Protein AF-A0A290WS84-F1 (afdb_monomer_lite)

Structure (mmCIF, N/CA/C/O backbone):
data_AF-A0A290WS84-F1
#
_entry.id   AF-A0A290WS84-F1
#
loop_
_atom_site.group_PDB
_atom_site.id
_atom_site.type_symbol
_atom_site.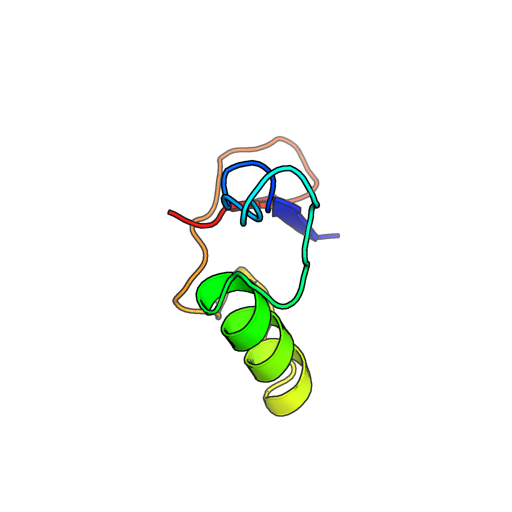label_atom_id
_atom_site.label_alt_id
_atom_site.label_comp_id
_atom_site.label_asym_id
_atom_site.label_entity_id
_atom_site.label_seq_id
_atom_site.pdbx_PDB_ins_code
_atom_site.Cartn_x
_atom_site.Cartn_y
_atom_site.Cartn_z
_atom_site.occupancy
_atom_site.B_iso_or_equiv
_atom_site.auth_seq_id
_atom_site.auth_comp_id
_atom_site.auth_asym_id
_atom_site.auth_atom_id
_atom_site.pdbx_PDB_model_num
ATOM 1 N N . MET A 1 1 ? -9.977 11.666 10.472 1.00 78.75 1 MET A N 1
ATOM 2 C CA . MET A 1 1 ? -9.638 11.829 9.045 1.00 78.75 1 MET A CA 1
ATOM 3 C C . MET A 1 1 ? -8.188 11.399 8.864 1.00 78.75 1 MET A C 1
ATOM 5 O O . MET A 1 1 ? -7.379 11.737 9.720 1.00 78.75 1 MET A O 1
ATOM 9 N N . GLU A 1 2 ? -7.886 10.594 7.846 1.00 86.81 2 GLU A N 1
ATOM 10 C CA . GLU A 1 2 ? -6.527 10.136 7.502 1.00 86.81 2 GLU A CA 1
ATOM 11 C C . GLU A 1 2 ? -6.282 10.458 6.027 1.00 86.81 2 GLU A C 1
ATOM 13 O O . GLU A 1 2 ? -7.225 10.395 5.238 1.00 86.81 2 GLU A O 1
ATOM 18 N N . LEU A 1 3 ? -5.047 10.806 5.670 1.00 88.88 3 LEU A N 1
ATOM 19 C CA . LEU A 1 3 ? -4.649 11.141 4.306 1.00 88.88 3 LEU A CA 1
ATOM 20 C C . LEU A 1 3 ? -3.472 10.245 3.898 1.00 88.88 3 LEU A C 1
ATOM 22 O O . LEU A 1 3 ? -2.532 10.061 4.673 1.00 88.88 3 LEU A O 1
ATOM 26 N N . VAL A 1 4 ? -3.567 9.649 2.709 1.00 87.50 4 VAL A N 1
ATOM 27 C CA . VAL A 1 4 ? -2.529 8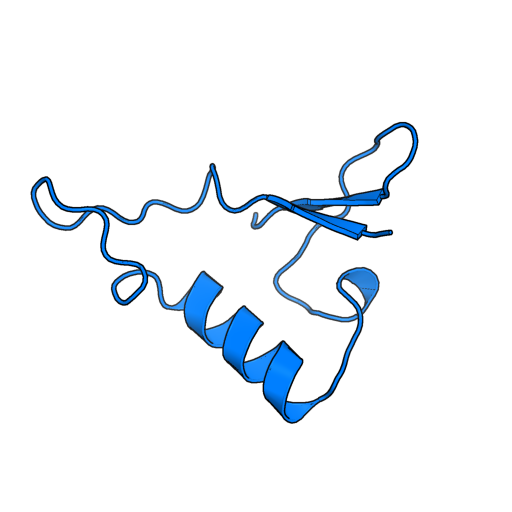.786 2.134 1.00 87.50 4 VAL A CA 1
ATOM 28 C C . VAL A 1 4 ? -1.885 9.529 0.970 1.00 87.50 4 VAL A C 1
ATOM 30 O O . VAL A 1 4 ? -2.561 9.845 -0.006 1.00 87.50 4 VAL A O 1
ATOM 33 N N . ASP A 1 5 ? -0.597 9.810 1.099 1.00 86.31 5 ASP A N 1
ATOM 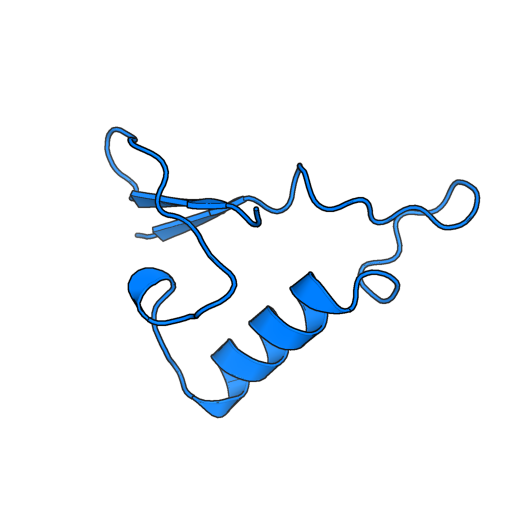34 C CA . ASP A 1 5 ? 0.256 10.406 0.085 1.00 86.31 5 ASP A CA 1
ATOM 35 C C . ASP A 1 5 ? 0.723 9.361 -0.920 1.00 86.31 5 ASP A C 1
ATOM 37 O O . ASP A 1 5 ? 1.401 8.397 -0.558 1.00 86.31 5 ASP A O 1
ATOM 41 N N . ALA A 1 6 ? 0.401 9.585 -2.188 1.00 83.62 6 ALA A N 1
ATOM 42 C CA . ALA A 1 6 ? 0.921 8.810 -3.306 1.00 83.62 6 ALA A CA 1
ATOM 43 C C . ALA A 1 6 ? 1.808 9.657 -4.238 1.00 83.62 6 ALA A C 1
ATOM 45 O O . ALA A 1 6 ? 2.117 9.217 -5.338 1.00 83.62 6 ALA A O 1
ATOM 46 N N . SER A 1 7 ? 2.219 10.862 -3.832 1.00 79.69 7 SER A N 1
ATOM 47 C CA . SER A 1 7 ? 3.014 11.776 -4.667 1.00 79.69 7 SER A CA 1
A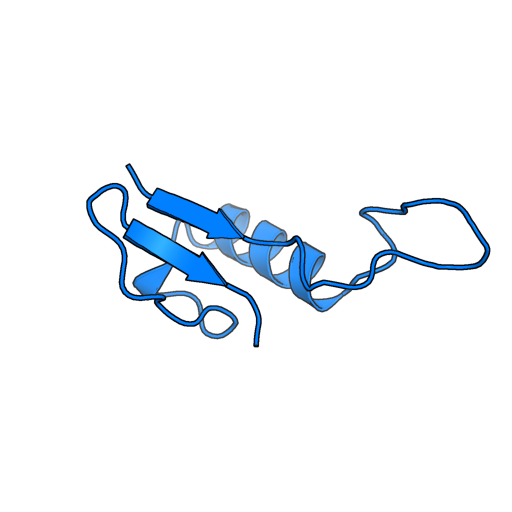TOM 48 C C . SER A 1 7 ? 4.414 11.246 -4.989 1.00 79.69 7 SER A C 1
ATOM 50 O O . SER A 1 7 ? 4.946 11.530 -6.059 1.00 79.69 7 SER A O 1
ATOM 52 N N . THR A 1 8 ? 5.004 10.442 -4.100 1.00 75.38 8 THR A N 1
ATOM 53 C CA . THR A 1 8 ? 6.316 9.799 -4.303 1.00 75.38 8 THR A CA 1
ATOM 54 C C . THR A 1 8 ? 6.237 8.541 -5.168 1.00 75.38 8 THR A C 1
ATOM 56 O O . THR A 1 8 ? 7.256 8.026 -5.630 1.00 75.38 8 THR A O 1
ATOM 59 N N . VAL A 1 9 ? 5.028 8.035 -5.405 1.00 73.94 9 VAL A N 1
ATOM 60 C CA . VAL A 1 9 ? 4.787 6.826 -6.180 1.00 73.94 9 VAL A CA 1
ATOM 61 C C . VAL A 1 9 ? 4.864 7.186 -7.661 1.00 73.94 9 VAL A C 1
ATOM 63 O O . VAL A 1 9 ? 3.942 7.775 -8.217 1.00 73.94 9 VAL A O 1
ATOM 66 N N . ILE A 1 10 ? 5.967 6.820 -8.320 1.00 70.69 10 ILE A N 1
ATOM 67 C CA . ILE A 1 10 ? 6.146 7.047 -9.761 1.00 70.69 10 ILE A CA 1
ATOM 68 C C . ILE A 1 10 ? 5.037 6.304 -10.526 1.00 70.69 10 ILE A C 1
ATOM 70 O O . ILE A 1 10 ? 4.958 5.073 -10.472 1.00 70.69 10 ILE A O 1
ATOM 74 N N . MET A 1 11 ? 4.190 7.047 -11.245 1.00 64.19 11 MET A N 1
ATOM 75 C CA . MET A 1 11 ? 3.108 6.512 -12.095 1.00 64.19 11 MET A CA 1
ATOM 76 C C . MET A 1 11 ? 3.482 6.490 -13.589 1.00 64.19 11 MET A C 1
ATOM 78 O O . MET A 1 11 ? 2.668 6.135 -14.446 1.00 64.19 11 MET A O 1
ATOM 82 N N . ASN A 1 12 ? 4.734 6.835 -13.908 1.00 59.00 12 ASN A N 1
ATOM 83 C CA . ASN A 1 12 ? 5.181 7.066 -15.276 1.00 59.00 12 ASN A CA 1
ATOM 84 C C . ASN A 1 12 ? 5.512 5.767 -16.012 1.00 59.00 12 ASN A C 1
ATOM 86 O O . ASN A 1 12 ? 6.486 5.083 -15.700 1.00 59.00 12 ASN A O 1
ATOM 90 N N . PHE A 1 13 ? 4.781 5.530 -17.099 1.00 52.53 13 PHE A N 1
ATOM 91 C CA . PHE A 1 13 ? 5.321 4.858 -18.274 1.00 52.53 13 PHE A CA 1
ATOM 92 C C . PHE A 1 13 ? 5.177 5.828 -19.454 1.00 52.53 13 PHE A C 1
ATOM 94 O O . PHE A 1 13 ? 4.069 6.109 -19.895 1.00 52.53 13 PHE A O 1
ATOM 101 N N . MET A 1 14 ? 6.296 6.391 -19.922 1.00 55.16 14 MET A N 1
ATOM 102 C CA . MET A 1 14 ? 6.368 7.201 -21.153 1.00 55.16 14 MET A CA 1
ATOM 103 C C . MET A 1 14 ? 5.388 8.397 -21.245 1.00 55.16 14 MET A C 1
ATOM 105 O O . MET A 1 14 ? 4.717 8.572 -22.256 1.00 55.16 14 MET A O 1
ATOM 109 N N . GLY A 1 15 ? 5.319 9.255 -20.220 1.00 53.34 15 GLY A N 1
ATOM 110 C CA . GLY A 1 15 ? 4.651 10.567 -20.334 1.00 53.34 15 GLY A CA 1
ATOM 111 C C . GLY A 1 15 ? 3.132 10.586 -20.116 1.00 53.34 15 GLY A C 1
ATOM 112 O O . GLY A 1 15 ? 2.508 11.616 -20.353 1.00 53.34 15 GLY A O 1
ATOM 113 N N . HIS A 1 16 ? 2.547 9.487 -19.631 1.00 62.38 16 HIS A N 1
ATOM 114 C CA . HIS A 1 16 ? 1.157 9.430 -19.177 1.00 62.38 16 HIS A CA 1
ATOM 115 C C . HIS A 1 16 ? 1.084 8.860 -17.753 1.00 62.38 16 HIS A C 1
ATOM 117 O O . HIS A 1 16 ? 1.637 7.788 -17.488 1.00 62.38 16 HIS A O 1
ATOM 123 N N . ASP A 1 17 ? 0.388 9.560 -16.852 1.00 57.88 17 ASP A N 1
ATOM 124 C CA . ASP A 1 17 ? 0.114 9.086 -15.493 1.00 57.88 17 ASP A CA 1
ATOM 125 C C . ASP A 1 17 ? -0.910 7.946 -15.550 1.00 57.88 17 ASP A C 1
ATOM 127 O O . ASP A 1 17 ? -2.112 8.166 -15.718 1.00 57.88 17 ASP A O 1
ATOM 131 N N . TYR A 1 18 ? -0.448 6.702 -15.426 1.00 60.69 18 TYR A N 1
ATOM 132 C CA . TYR A 1 18 ? -1.340 5.553 -15.308 1.00 60.69 18 TYR A CA 1
ATOM 133 C C . TYR A 1 18 ? -1.480 5.169 -13.836 1.00 60.69 18 TYR A C 1
ATOM 135 O O . TYR A 1 18 ? -0.569 4.612 -13.236 1.00 60.69 18 TYR A O 1
ATOM 143 N N . PHE A 1 19 ? -2.673 5.323 -13.259 1.00 58.25 19 PHE A N 1
ATOM 144 C CA . PHE A 1 19 ? -2.987 4.694 -11.964 1.00 58.25 19 PHE A CA 1
ATOM 145 C C . PHE A 1 19 ? -2.746 3.172 -11.989 1.00 58.25 19 PHE A C 1
ATOM 147 O O . PHE A 1 19 ? -2.458 2.559 -10.963 1.00 58.25 19 PHE A O 1
ATOM 154 N N . ALA A 1 20 ? -2.849 2.562 -13.176 1.00 57.56 20 ALA A N 1
ATOM 155 C CA . ALA A 1 20 ? -2.691 1.131 -13.394 1.00 57.56 20 ALA A CA 1
ATOM 156 C C . ALA A 1 20 ? -1.229 0.638 -13.434 1.00 57.56 20 ALA A C 1
ATOM 158 O O . ALA A 1 20 ? -0.997 -0.568 -13.355 1.00 57.56 20 ALA A O 1
ATOM 159 N N . SER A 1 21 ? -0.238 1.523 -13.583 1.00 63.00 21 SER A N 1
ATOM 160 C CA . SER A 1 21 ? 1.160 1.110 -13.778 1.00 63.00 21 SER A CA 1
ATOM 161 C C . SER A 1 21 ? 1.897 0.861 -12.460 1.00 63.00 21 SER A C 1
ATOM 163 O O . SER A 1 21 ? 2.896 0.137 -12.449 1.00 63.00 21 SER A O 1
ATOM 165 N N . ASN A 1 22 ? 1.394 1.375 -11.329 1.00 76.25 22 ASN A N 1
ATOM 166 C CA . ASN A 1 22 ? 2.047 1.187 -10.038 1.00 76.25 22 ASN A CA 1
ATOM 167 C C . ASN A 1 22 ? 1.411 0.068 -9.196 1.00 76.25 22 ASN A C 1
ATOM 169 O O . ASN A 1 22 ? 0.403 0.242 -8.505 1.00 76.25 22 ASN A O 1
ATOM 173 N N . ARG A 1 23 ? 2.059 -1.103 -9.212 1.00 81.31 23 ARG A N 1
ATOM 174 C CA . ARG A 1 23 ? 1.618 -2.305 -8.489 1.00 81.31 23 ARG A CA 1
ATOM 175 C C . ARG A 1 23 ? 1.470 -2.086 -6.982 1.00 81.31 23 ARG A C 1
ATOM 177 O O . ARG A 1 23 ? 0.590 -2.703 -6.385 1.00 81.31 23 ARG A O 1
ATOM 184 N N . VAL A 1 24 ? 2.305 -1.248 -6.368 1.00 84.06 24 VAL A N 1
ATOM 185 C CA . VAL A 1 24 ? 2.280 -1.006 -4.915 1.00 84.06 24 VAL A CA 1
ATOM 186 C C . VAL A 1 24 ? 0.991 -0.280 -4.531 1.00 84.06 24 VAL A C 1
ATOM 188 O O . VAL A 1 24 ? 0.264 -0.755 -3.659 1.00 84.06 24 VAL A O 1
ATOM 191 N N . LEU A 1 25 ? 0.651 0.789 -5.256 1.00 84.62 25 LEU A N 1
ATOM 192 C CA . LEU A 1 25 ? -0.579 1.554 -5.046 1.00 84.62 25 LEU A CA 1
ATOM 193 C C . LEU A 1 25 ? -1.834 0.705 -5.297 1.00 84.62 25 LEU A C 1
ATOM 195 O O . LEU A 1 25 ? -2.742 0.671 -4.469 1.00 84.62 25 LEU A O 1
ATOM 199 N N . LEU A 1 26 ? -1.872 -0.038 -6.408 1.00 86.56 26 LEU A N 1
ATOM 200 C CA . LEU A 1 26 ? -3.002 -0.918 -6.726 1.00 86.56 26 LEU A CA 1
ATOM 201 C C . LEU A 1 26 ? -3.200 -2.019 -5.680 1.00 86.56 26 LEU A C 1
ATOM 203 O O . LEU A 1 26 ? -4.333 -2.344 -5.323 1.00 86.56 26 LEU A O 1
ATOM 207 N N . THR A 1 27 ? -2.105 -2.596 -5.179 1.00 88.19 27 THR A N 1
ATOM 208 C CA . THR A 1 27 ? -2.160 -3.631 -4.139 1.00 88.19 27 THR A CA 1
ATOM 209 C C . THR A 1 27 ? -2.685 -3.054 -2.826 1.00 88.19 27 THR A C 1
ATOM 211 O O . THR A 1 27 ? -3.485 -3.706 -2.153 1.00 88.19 27 THR A O 1
ATOM 214 N N . ASP A 1 28 ? -2.294 -1.830 -2.473 1.00 89.69 28 ASP A N 1
ATOM 215 C CA . ASP A 1 28 ? -2.781 -1.137 -1.279 1.00 89.69 28 ASP A CA 1
ATOM 216 C C . ASP A 1 28 ? -4.283 -0.806 -1.362 1.00 89.69 28 ASP A C 1
ATOM 218 O O . ASP A 1 28 ? -5.027 -1.082 -0.415 1.00 89.69 28 ASP A O 1
ATOM 222 N N . ILE A 1 29 ? -4.755 -0.315 -2.515 1.00 89.00 29 ILE A N 1
ATOM 223 C CA . ILE A 1 29 ? -6.185 -0.073 -2.776 1.00 89.00 29 ILE A CA 1
ATOM 224 C C . ILE A 1 29 ? -6.971 -1.387 -2.706 1.00 89.00 29 ILE A C 1
ATOM 226 O O . ILE A 1 29 ? -7.985 -1.473 -2.013 1.00 89.00 29 ILE A O 1
ATOM 230 N N . ALA A 1 30 ? -6.492 -2.440 -3.375 1.00 89.69 30 ALA A N 1
ATOM 231 C CA . ALA A 1 30 ? -7.137 -3.748 -3.344 1.00 89.69 30 ALA A CA 1
ATOM 232 C C . ALA A 1 30 ? -7.187 -4.327 -1.922 1.00 89.69 30 ALA A C 1
ATOM 234 O O . ALA A 1 30 ? -8.192 -4.921 -1.535 1.00 89.69 30 ALA A O 1
ATOM 235 N N . THR A 1 31 ? -6.130 -4.135 -1.129 1.00 89.88 31 THR A N 1
ATOM 236 C CA . THR A 1 31 ? -6.089 -4.549 0.279 1.00 89.88 31 THR A CA 1
ATOM 237 C C . THR A 1 31 ? -7.126 -3.788 1.093 1.00 89.88 31 THR A C 1
ATOM 239 O O . THR A 1 31 ? -7.904 -4.417 1.802 1.00 89.88 31 THR A O 1
ATOM 242 N N . MET A 1 32 ? -7.206 -2.463 0.939 1.00 91.50 32 MET A N 1
ATOM 243 C CA . MET A 1 32 ? -8.206 -1.633 1.618 1.00 91.50 32 MET A CA 1
ATOM 244 C C . MET A 1 32 ? -9.633 -2.096 1.316 1.00 91.50 32 MET A C 1
ATOM 246 O O . MET A 1 32 ? -10.428 -2.245 2.239 1.00 91.50 32 MET A O 1
ATOM 250 N N . ILE A 1 33 ? -9.942 -2.369 0.046 1.00 92.75 33 ILE A N 1
ATOM 251 C CA . ILE A 1 33 ? -11.264 -2.852 -0.374 1.00 92.75 33 ILE A CA 1
ATOM 252 C C . ILE A 1 33 ? -11.559 -4.233 0.226 1.00 92.75 33 ILE A C 1
ATOM 254 O O . ILE A 1 33 ? -12.666 -4.473 0.699 1.00 92.75 33 ILE A O 1
ATOM 258 N N . LYS A 1 34 ? -10.578 -5.145 0.226 1.00 94.06 34 LYS A N 1
ATOM 259 C CA . LYS A 1 34 ? -10.764 -6.525 0.702 1.00 94.06 34 LYS A CA 1
ATOM 260 C C . LYS A 1 34 ? -10.868 -6.642 2.219 1.00 94.06 34 LYS A C 1
ATOM 262 O O . LYS A 1 34 ? -11.588 -7.509 2.701 1.00 94.06 34 LYS A O 1
ATOM 267 N N . THR A 1 35 ? -10.116 -5.838 2.968 1.00 94.06 35 THR A N 1
ATOM 268 C CA . THR A 1 35 ? -9.964 -6.016 4.422 1.00 94.06 35 THR A CA 1
ATOM 269 C C . THR A 1 35 ? -10.623 -4.914 5.243 1.00 94.06 35 THR A C 1
ATOM 271 O O . THR A 1 35 ? -10.783 -5.078 6.451 1.00 94.06 35 THR A O 1
ATOM 274 N N . GLY A 1 36 ? -10.962 -3.773 4.632 1.00 92.75 36 GLY A N 1
ATOM 275 C CA . GLY A 1 36 ? -11.456 -2.590 5.343 1.00 92.75 36 GLY A CA 1
ATOM 276 C C . GLY A 1 36 ? -10.441 -1.991 6.325 1.00 92.75 36 GLY A C 1
ATOM 277 O O . GLY A 1 36 ? -10.805 -1.178 7.177 1.00 92.75 36 GLY A O 1
ATOM 278 N N . GLN A 1 37 ? -9.171 -2.403 6.260 1.00 92.56 37 GLN A N 1
ATOM 279 C CA . GLN A 1 37 ? -8.151 -1.960 7.202 1.00 92.56 37 GLN A CA 1
ATOM 280 C C . GLN A 1 37 ? -7.827 -0.473 7.031 1.00 92.56 37 GLN A C 1
ATOM 282 O O . GLN A 1 37 ? -7.677 0.044 5.925 1.00 92.56 37 GLN A O 1
ATOM 287 N N . ARG A 1 38 ? -7.660 0.206 8.170 1.00 91.75 38 ARG A N 1
ATOM 288 C CA . ARG A 1 38 ? -7.179 1.593 8.248 1.00 91.75 38 ARG A CA 1
ATOM 289 C C . ARG A 1 38 ? -5.722 1.687 7.794 1.00 91.75 38 ARG A C 1
ATOM 291 O O . ARG A 1 38 ? -4.985 0.708 7.898 1.00 91.75 38 ARG A O 1
ATOM 298 N N . ALA A 1 39 ? -5.285 2.878 7.379 1.00 90.31 39 ALA A N 1
ATOM 299 C CA . ALA A 1 39 ? -3.939 3.111 6.849 1.00 90.31 39 ALA A CA 1
ATOM 300 C C . ALA A 1 39 ? -2.816 2.611 7.778 1.00 90.31 39 ALA A C 1
ATOM 302 O O . ALA A 1 39 ? -1.918 1.919 7.312 1.00 90.31 39 ALA A O 1
ATOM 303 N N . ARG A 1 40 ? -2.949 2.819 9.096 1.00 90.50 40 ARG A N 1
ATOM 304 C CA . ARG A 1 40 ? -2.014 2.310 10.120 1.00 90.50 40 ARG A CA 1
ATOM 305 C C . ARG A 1 40 ? -1.812 0.791 10.165 1.00 90.50 40 ARG A C 1
ATOM 307 O O . ARG A 1 40 ? -0.834 0.332 10.739 1.00 90.50 40 ARG A O 1
ATOM 314 N N . ASN A 1 41 ? -2.758 0.022 9.626 1.00 91.56 41 ASN A N 1
ATOM 315 C CA . ASN A 1 41 ? -2.750 -1.441 9.655 1.00 91.56 41 ASN A CA 1
ATOM 316 C C . ASN A 1 41 ? -2.338 -2.045 8.300 1.00 91.56 41 ASN A C 1
ATOM 318 O O . ASN A 1 41 ? -2.385 -3.264 8.148 1.00 91.56 41 ASN A O 1
ATOM 322 N N . ARG A 1 42 ? -1.972 -1.221 7.306 1.00 90.50 42 ARG A N 1
ATOM 323 C CA . ARG A 1 42 ? -1.555 -1.677 5.974 1.00 90.50 42 ARG A CA 1
ATOM 324 C C . ARG A 1 42 ? -0.034 -1.633 5.872 1.00 90.50 42 ARG A C 1
ATOM 326 O O . ARG A 1 42 ? 0.575 -0.591 6.080 1.00 90.50 42 ARG A O 1
ATOM 333 N N . GLY A 1 43 ? 0.579 -2.767 5.532 1.00 86.56 43 GLY A N 1
ATOM 334 C CA . GLY A 1 43 ? 2.040 -2.934 5.574 1.00 86.56 43 GLY A CA 1
ATOM 335 C C . GLY A 1 43 ? 2.839 -2.083 4.579 1.00 86.56 43 GLY A C 1
ATOM 336 O O . GLY A 1 43 ? 4.047 -1.960 4.735 1.00 86.56 43 GLY A O 1
ATOM 337 N N . GLY A 1 44 ? 2.190 -1.496 3.569 1.00 86.31 44 GLY A N 1
ATOM 338 C CA . GLY A 1 44 ? 2.839 -0.654 2.557 1.00 86.31 44 GLY A CA 1
ATOM 339 C C . GLY A 1 44 ? 2.940 0.829 2.918 1.00 86.31 44 GLY A C 1
ATOM 340 O O . GLY A 1 44 ? 3.396 1.606 2.086 1.00 86.31 44 GLY A O 1
ATOM 341 N N . LEU A 1 45 ? 2.493 1.234 4.112 1.00 90.56 45 LEU A N 1
ATOM 342 C CA . LEU A 1 45 ? 2.377 2.639 4.494 1.00 90.56 45 LEU A CA 1
ATOM 343 C C . LEU A 1 45 ? 3.198 2.969 5.732 1.00 90.56 45 LEU A C 1
ATOM 345 O O . LEU A 1 45 ? 3.177 2.257 6.735 1.00 90.56 45 LEU A O 1
ATOM 349 N N . LYS A 1 46 ? 3.865 4.119 5.676 1.00 91.38 46 LYS A N 1
ATOM 350 C CA . LYS A 1 46 ? 4.621 4.685 6.786 1.00 91.38 46 LYS A CA 1
ATOM 351 C C . LYS A 1 46 ? 3.948 5.958 7.278 1.00 91.38 46 LYS A C 1
ATOM 353 O O . LYS A 1 46 ? 3.621 6.841 6.490 1.00 91.38 46 LYS A O 1
ATOM 358 N N . GLY A 1 47 ? 3.746 6.049 8.590 1.00 90.38 47 GLY A N 1
ATOM 359 C CA . GLY A 1 47 ? 3.205 7.253 9.212 1.00 90.38 47 GLY A CA 1
ATOM 360 C C . GLY A 1 47 ? 4.202 8.403 9.106 1.00 90.38 47 GLY A C 1
ATOM 361 O O . GLY A 1 47 ? 5.372 8.244 9.458 1.00 90.38 47 GLY A O 1
ATOM 362 N N . ILE A 1 48 ? 3.731 9.553 8.640 1.00 89.25 48 ILE A N 1
ATOM 363 C CA . ILE A 1 48 ? 4.500 10.793 8.587 1.00 89.25 48 ILE A CA 1
ATOM 364 C C . ILE A 1 48 ? 4.006 11.699 9.721 1.00 89.25 48 ILE A C 1
ATOM 366 O O . ILE A 1 48 ? 2.791 11.884 9.859 1.00 89.25 48 ILE A O 1
ATOM 370 N N . PRO A 1 49 ? 4.905 12.253 10.556 1.00 84.88 49 PRO A N 1
ATOM 371 C CA . PRO A 1 49 ? 4.518 13.225 11.571 1.00 84.88 49 PRO A CA 1
ATOM 372 C C . PRO A 1 49 ? 3.804 14.417 10.922 1.00 84.88 49 PRO A C 1
ATOM 374 O O . PRO A 1 49 ? 4.387 15.120 10.103 1.00 84.88 49 PRO A O 1
ATOM 377 N N . SER A 1 50 ? 2.543 14.640 11.285 1.00 80.12 50 SER A N 1
ATOM 378 C CA . SER A 1 50 ? 1.732 15.758 10.798 1.00 80.12 50 SER A CA 1
ATOM 379 C C . SER A 1 50 ? 0.828 16.253 11.919 1.00 80.12 50 SER A C 1
ATOM 381 O O . SER A 1 50 ? 0.323 15.457 12.714 1.00 80.12 50 SER A O 1
ATOM 383 N N . GLN A 1 51 ? 0.586 17.563 11.968 1.00 75.75 51 GLN A N 1
ATOM 384 C CA . GLN A 1 51 ? -0.586 18.077 12.674 1.00 75.75 51 GLN A CA 1
ATOM 385 C C . GLN A 1 51 ? -1.830 17.584 11.925 1.00 75.75 51 GLN A C 1
ATOM 387 O O . GLN A 1 51 ? -1.787 17.441 10.703 1.00 75.75 51 GLN A O 1
ATOM 392 N N . ALA A 1 52 ? -2.887 17.224 12.657 1.00 78.88 52 ALA A N 1
ATOM 393 C CA . ALA A 1 52 ? -4.037 16.511 12.102 1.00 78.88 52 ALA A CA 1
ATOM 394 C C . ALA A 1 52 ? -4.531 17.131 10.771 1.00 78.88 52 ALA A C 1
ATOM 396 O O . ALA A 1 52 ? -4.631 18.356 10.687 1.00 78.88 52 ALA A O 1
ATOM 397 N N . PRO A 1 53 ? -4.890 16.319 9.755 1.00 78.00 53 PRO A N 1
ATOM 398 C CA . PRO A 1 53 ? -5.084 14.864 9.795 1.00 78.00 53 PRO A CA 1
ATOM 399 C C . PRO A 1 53 ? -3.787 14.032 9.799 1.00 78.00 53 PRO A C 1
ATOM 401 O O . PRO A 1 53 ? -2.717 14.501 9.430 1.00 78.00 53 PRO A O 1
ATOM 404 N N . GLN A 1 54 ? -3.901 12.767 10.224 1.00 87.88 54 GLN A N 1
ATOM 405 C CA . GLN A 1 54 ? -2.788 11.810 10.208 1.00 87.88 54 GLN A CA 1
ATOM 406 C C . GLN A 1 54 ? -2.375 11.511 8.760 1.00 87.88 54 GLN A C 1
ATOM 408 O O . GLN A 1 54 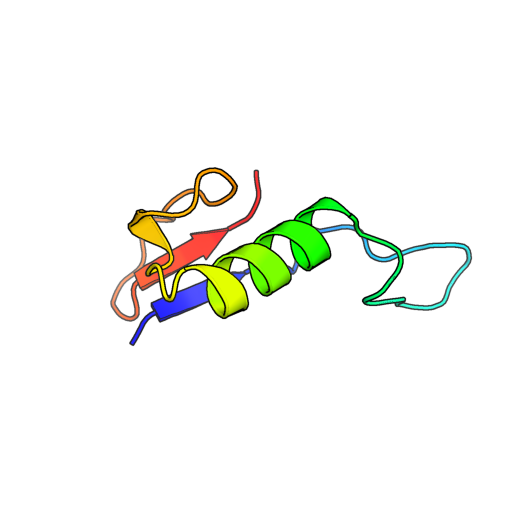? -3.231 11.140 7.949 1.00 87.88 54 GLN A O 1
ATOM 413 N N . TYR A 1 55 ? -1.078 11.629 8.471 1.00 91.31 55 TYR A N 1
ATOM 414 C CA . TYR A 1 55 ? -0.513 11.438 7.136 1.00 91.31 55 TYR A CA 1
ATOM 415 C C . TYR A 1 55 ? 0.231 10.104 7.018 1.00 91.31 55 TYR A C 1
ATOM 417 O O . TYR A 1 55 ? 0.937 9.688 7.943 1.00 91.31 55 TYR A O 1
ATOM 425 N N . TRP A 1 56 ? 0.066 9.433 5.881 1.00 91.81 56 TRP A N 1
ATOM 426 C CA . TRP A 1 56 ? 0.682 8.145 5.558 1.00 91.81 56 TRP A CA 1
ATOM 427 C C . TRP A 1 56 ? 1.282 8.209 4.161 1.00 91.81 56 TRP A C 1
ATOM 429 O O . TRP A 1 56 ? 0.587 8.638 3.255 1.00 91.81 56 TRP A O 1
ATOM 439 N N . ALA A 1 57 ? 2.513 7.753 3.960 1.00 91.19 57 ALA A N 1
ATOM 440 C CA . ALA A 1 57 ? 3.146 7.724 2.641 1.00 91.19 57 ALA A CA 1
ATOM 441 C C . ALA A 1 57 ? 3.652 6.321 2.300 1.00 91.19 57 ALA A C 1
ATOM 443 O O . ALA A 1 57 ? 3.960 5.527 3.197 1.00 91.19 57 ALA A O 1
ATOM 444 N N . PHE A 1 58 ? 3.751 6.030 1.006 1.00 86.62 58 PHE A N 1
ATOM 445 C CA . PHE A 1 58 ? 4.503 4.875 0.524 1.00 86.62 58 PHE A CA 1
ATOM 446 C C . PHE A 1 58 ? 6.013 5.125 0.718 1.00 86.62 58 PHE A C 1
ATOM 448 O O . PHE A 1 58 ? 6.446 6.274 0.577 1.00 86.62 58 PHE A O 1
ATOM 455 N N . PRO A 1 59 ? 6.793 4.098 1.106 1.00 76.00 59 PRO A N 1
ATOM 456 C CA . PRO A 1 59 ? 8.240 4.212 1.284 1.00 76.00 59 PRO A CA 1
ATOM 457 C C . PRO A 1 59 ? 8.983 4.544 -0.013 1.00 76.00 59 PRO A C 1
ATOM 459 O O . PRO A 1 59 ? 8.474 4.196 -1.103 1.00 76.00 59 PRO A O 1
#

pLDDT: mean 81.08, std 12.17, range [52.53, 94.06]

Sequence (59 aa):
MELVDASTVIMNFMGHDYFASNRVLLTDIATMIKTGQRARNRGGLKGIPSQAPQYWAFP

Secondary structure (DSSP, 8-s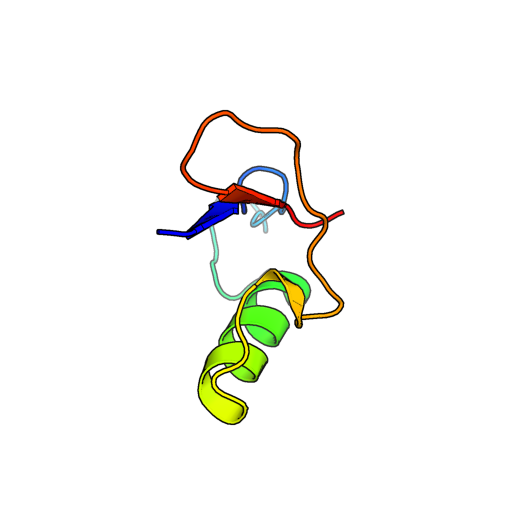tate):
-EEEE-TTS--EETTEE-TTT-HHHHHHHHHHHHH---GGG-TT-EEE--SSSEEEE--

Radius of gyration: 12.2 Å; chains: 1; bounding box: 20×25×34 Å

Foldseek 3Di:
DEEEDCPPPDQDDPPDRDPVRGPLNVVQVVCCVVPVDDQVPGPQWDWDDDDPDTYIYGD

Organism: NCBI:txid368607